Protein AF-A0A4Q8BDR9-F1 (afdb_monomer_lite)

Secondary structure (DSSP, 8-state):
---PPPP--------TT-HHHHHHHHHHHHHHHHHHHHHHHHHHH-TT--HHHHHHHHHHHHHHHIIIIIHHHHT--HHHHHHHHHHHHTTSTT-

Radius of gyration: 20.14 Å; chains: 1; bounding box: 31×46×73 Å

Sequence (95 aa):
MGTDPPCPARHAARCPDDPKSDLVAQVHHHSRTVIDAELRRLARKVPSLRRADLDVIAATLEEIAESLLLARLRNAAGHRTAAVASLFDSQRVDS

Foldseek 3Di:
DDDDDDDPPPPPPPPPPPVLVVLLVLLLVVLLVVLVVVLVVVCVVCVVDDPVNSVVVSVVSSVCSCVVPNVCSVVDDPVVVVVSVVVSVVVVPPD

Structure (mmCIF, N/CA/C/O backbone):
data_AF-A0A4Q8BDR9-F1
#
_entry.id   AF-A0A4Q8BDR9-F1
#
loop_
_atom_site.group_PDB
_atom_site.id
_atom_site.type_symbol
_atom_site.label_atom_id
_atom_site.label_alt_id
_atom_site.label_comp_id
_atom_site.label_asym_id
_atom_site.label_entity_id
_atom_site.label_seq_id
_atom_site.pdbx_PDB_ins_code
_atom_site.Cartn_x
_atom_site.Cartn_y
_atom_site.Cartn_z
_atom_site.occupancy
_atom_site.B_iso_or_equiv
_atom_site.auth_seq_id
_atom_site.auth_comp_id
_atom_site.auth_asym_id
_atom_site.auth_atom_id
_atom_site.pdbx_PDB_model_num
ATOM 1 N N . MET A 1 1 ? -8.491 26.102 -52.017 1.00 48.88 1 MET A N 1
ATOM 2 C CA . MET A 1 1 ? -9.007 24.824 -51.484 1.00 48.88 1 MET A CA 1
ATOM 3 C C . MET A 1 1 ? -7.811 23.987 -51.078 1.00 48.88 1 MET A C 1
ATOM 5 O O . MET A 1 1 ? -7.033 23.624 -51.945 1.00 48.88 1 MET A O 1
ATOM 9 N N . GLY A 1 2 ? -7.629 23.773 -49.781 1.00 49.28 2 GLY A N 1
ATOM 10 C CA . GLY A 1 2 ? -6.516 23.014 -49.215 1.00 49.28 2 GLY A CA 1
ATOM 11 C C . GLY A 1 2 ? -6.767 22.858 -47.724 1.00 49.28 2 GLY A C 1
ATOM 12 O O . GLY A 1 2 ? -6.194 23.573 -46.917 1.00 49.28 2 GLY A O 1
ATOM 13 N N . THR A 1 3 ? -7.754 22.037 -47.381 1.00 59.56 3 THR A N 1
ATOM 14 C CA . THR A 1 3 ? -8.001 21.610 -46.004 1.00 59.56 3 THR A CA 1
ATOM 15 C C . THR A 1 3 ? -6.987 20.528 -45.665 1.00 59.56 3 THR A C 1
ATOM 17 O O . THR A 1 3 ? -7.075 19.426 -46.207 1.00 59.56 3 THR A O 1
ATOM 20 N N . ASP A 1 4 ? -6.038 20.847 -44.788 1.00 60.06 4 ASP A N 1
ATOM 21 C CA . ASP A 1 4 ? -5.209 19.846 -44.121 1.00 60.06 4 ASP A CA 1
ATOM 22 C C . ASP A 1 4 ? -6.106 18.883 -43.321 1.00 60.06 4 ASP A C 1
ATOM 24 O O . ASP A 1 4 ? -7.021 19.335 -42.620 1.00 60.06 4 ASP A O 1
ATOM 28 N N . PRO A 1 5 ? -5.892 17.558 -43.407 1.00 65.00 5 PRO A N 1
ATOM 29 C CA . PRO A 1 5 ? -6.612 16.620 -42.565 1.00 65.00 5 PRO A CA 1
ATOM 30 C C . PRO A 1 5 ? -6.101 16.704 -41.115 1.00 65.00 5 PRO A C 1
ATOM 32 O O . PRO A 1 5 ? -4.898 16.852 -40.885 1.00 65.00 5 PRO A O 1
ATOM 35 N N . PRO A 1 6 ? -6.986 16.573 -40.112 1.00 58.50 6 PRO A N 1
ATOM 36 C CA . PRO A 1 6 ? -6.576 16.563 -38.717 1.00 58.50 6 PRO A CA 1
ATOM 37 C C . PRO A 1 6 ? -5.742 15.312 -38.424 1.00 58.50 6 PRO A C 1
ATOM 39 O O . PRO A 1 6 ? -6.196 14.185 -38.628 1.00 58.50 6 PRO A O 1
ATOM 42 N N . CYS A 1 7 ? -4.525 15.515 -37.912 1.00 53.22 7 CYS A N 1
ATOM 43 C CA . CYS A 1 7 ? -3.708 14.462 -37.317 1.00 53.22 7 CYS A CA 1
ATOM 44 C C . CYS A 1 7 ? -4.528 13.728 -36.244 1.00 53.22 7 CYS A C 1
ATOM 46 O O . CYS A 1 7 ? -4.883 14.352 -35.239 1.00 53.22 7 CYS A O 1
ATOM 48 N N . PRO A 1 8 ? -4.806 12.420 -36.383 1.00 52.69 8 PRO A N 1
ATOM 49 C CA . PRO A 1 8 ? -5.368 11.675 -35.277 1.00 52.69 8 PRO A CA 1
ATOM 50 C C . PRO A 1 8 ? -4.289 11.582 -34.200 1.00 52.69 8 PRO A C 1
ATOM 52 O O . PRO A 1 8 ? -3.241 10.956 -34.391 1.00 52.69 8 PRO A O 1
ATOM 55 N N . ALA A 1 9 ? -4.549 12.242 -33.070 1.00 53.81 9 ALA A N 1
ATOM 56 C CA . ALA A 1 9 ? -3.849 11.997 -31.824 1.00 53.81 9 A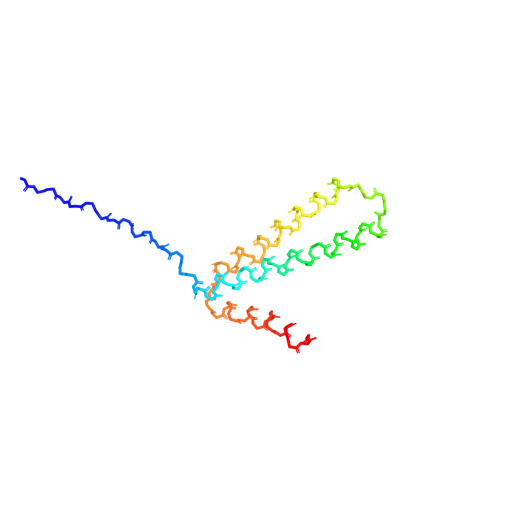LA A CA 1
ATOM 57 C C . ALA A 1 9 ? -3.834 10.483 -31.620 1.00 53.81 9 ALA A C 1
ATOM 59 O O . ALA A 1 9 ? -4.879 9.850 -31.459 1.00 53.81 9 ALA A O 1
ATOM 60 N N . ARG A 1 10 ? -2.643 9.889 -31.717 1.00 53.72 10 ARG A N 1
ATOM 61 C CA . ARG A 1 10 ? -2.448 8.478 -31.427 1.00 53.72 10 ARG A CA 1
ATOM 62 C C . ARG A 1 10 ? -2.844 8.297 -29.972 1.00 53.72 10 ARG A C 1
ATOM 64 O O . ARG A 1 10 ? -2.076 8.630 -29.073 1.00 53.72 10 ARG A O 1
ATOM 71 N N . HIS A 1 11 ? -4.053 7.790 -29.751 1.00 47.62 11 HIS A N 1
ATOM 72 C CA . HIS A 1 11 ? -4.377 7.061 -28.545 1.00 47.62 11 HIS A CA 1
ATOM 73 C C . HIS A 1 11 ? -3.311 5.979 -28.435 1.00 47.62 11 HIS A C 1
ATOM 75 O O . HIS A 1 11 ? -3.358 4.973 -29.141 1.00 47.62 11 HIS A O 1
ATOM 81 N N . ALA A 1 12 ? -2.292 6.249 -27.621 1.00 50.78 12 ALA A N 1
ATOM 82 C CA . ALA A 1 12 ? -1.360 5.247 -27.160 1.00 50.78 12 ALA A CA 1
ATOM 83 C C . ALA A 1 12 ? -2.206 4.259 -26.362 1.00 50.78 12 ALA A C 1
ATOM 85 O O . ALA A 1 12 ? -2.453 4.438 -25.169 1.00 50.78 12 ALA A O 1
ATOM 86 N N . ALA A 1 13 ? -2.755 3.276 -27.074 1.00 48.66 13 ALA A N 1
ATOM 87 C CA . ALA A 1 13 ? -3.313 2.088 -26.481 1.00 48.66 13 ALA A CA 1
ATOM 88 C C . ALA A 1 13 ? -2.236 1.578 -25.526 1.00 48.66 13 ALA A C 1
ATOM 90 O O . ALA A 1 13 ? -1.112 1.304 -25.948 1.00 48.66 13 ALA A O 1
ATOM 91 N N . ARG A 1 14 ? -2.550 1.567 -24.226 1.00 49.94 14 ARG A N 1
ATOM 92 C CA . ARG A 1 14 ? -1.742 0.873 -23.225 1.00 49.94 14 ARG A CA 1
ATOM 93 C C . ARG A 1 14 ? -1.473 -0.516 -23.790 1.00 49.94 14 ARG A C 1
ATOM 95 O O . ARG A 1 14 ? -2.425 -1.275 -23.951 1.00 49.94 14 ARG A O 1
ATOM 102 N N . CYS A 1 15 ? -0.221 -0.810 -24.139 1.00 48.56 15 CYS A N 1
ATOM 103 C CA . CYS A 1 15 ? 0.157 -2.171 -24.481 1.00 48.56 15 CYS A CA 1
ATOM 104 C C . CYS A 1 15 ? -0.141 -3.029 -23.246 1.00 48.56 15 CYS A C 1
ATOM 106 O O . CYS A 1 15 ? 0.411 -2.732 -22.185 1.00 48.56 15 CYS A O 1
ATOM 108 N N . PRO A 1 16 ? -1.018 -4.040 -23.354 1.00 55.78 16 PRO A N 1
ATOM 109 C CA . PRO A 1 16 ? -1.311 -4.941 -22.245 1.00 55.78 16 PRO A CA 1
ATOM 110 C C . PRO A 1 16 ? -0.093 -5.779 -21.824 1.00 55.78 16 PRO A C 1
ATOM 112 O O . PRO A 1 16 ? -0.130 -6.349 -20.747 1.00 55.78 16 PRO A O 1
ATOM 115 N N . ASP A 1 17 ? 0.988 -5.775 -22.615 1.00 62.16 17 ASP A N 1
ATOM 116 C CA . ASP A 1 17 ? 2.244 -6.491 -22.351 1.00 62.16 17 ASP A CA 1
ATOM 117 C C . ASP A 1 17 ? 3.398 -5.560 -21.920 1.00 62.16 17 ASP A C 1
ATOM 119 O O . ASP A 1 17 ? 4.567 -5.844 -22.187 1.00 62.16 17 ASP A O 1
ATOM 123 N N . ASP A 1 18 ? 3.111 -4.393 -21.327 1.00 76.38 18 ASP A N 1
ATOM 124 C CA . ASP A 1 18 ? 4.170 -3.556 -20.752 1.00 76.38 18 ASP A CA 1
ATOM 125 C C . ASP A 1 18 ? 4.634 -4.150 -19.406 1.00 76.38 18 ASP A C 1
ATOM 127 O O . ASP A 1 18 ? 3.927 -4.003 -18.404 1.00 76.38 18 ASP A O 1
ATOM 131 N N . PRO A 1 19 ? 5.842 -4.744 -19.321 1.00 77.75 19 PRO A N 1
ATOM 132 C CA . PRO A 1 19 ? 6.318 -5.406 -18.104 1.00 77.75 19 PRO A CA 1
ATOM 133 C C . PRO A 1 19 ? 6.414 -4.444 -16.915 1.00 77.75 19 PRO A C 1
ATOM 135 O O . PRO A 1 19 ? 6.365 -4.850 -15.753 1.00 77.75 19 PRO A O 1
ATOM 138 N N . LYS A 1 20 ? 6.538 -3.140 -17.182 1.00 83.38 20 LYS A N 1
ATOM 139 C CA . LYS A 1 20 ? 6.509 -2.114 -16.144 1.00 83.38 20 LYS A CA 1
ATOM 140 C C . LYS A 1 20 ? 5.102 -1.920 -15.582 1.00 83.38 20 LYS A C 1
ATOM 142 O O . LYS A 1 20 ? 4.962 -1.724 -14.377 1.00 83.38 20 LYS A O 1
ATOM 147 N N . SER A 1 21 ? 4.078 -1.975 -16.427 1.00 84.12 21 SER A N 1
ATOM 148 C CA . SER A 1 21 ? 2.677 -1.910 -16.009 1.00 84.12 21 SER A CA 1
ATOM 149 C C . SER A 1 21 ? 2.285 -3.145 -15.191 1.00 84.12 21 SER A C 1
ATOM 151 O O . SER A 1 21 ? 1.655 -2.989 -14.142 1.00 84.12 21 SER A O 1
ATOM 153 N N . ASP A 1 22 ? 2.753 -4.331 -15.584 1.00 87.31 22 ASP A N 1
ATOM 154 C CA . ASP A 1 22 ? 2.549 -5.573 -14.826 1.00 87.31 22 ASP A CA 1
ATOM 155 C C . ASP A 1 22 ? 3.232 -5.533 -13.459 1.00 87.31 22 ASP A C 1
ATOM 157 O O . ASP A 1 22 ? 2.613 -5.839 -12.438 1.00 87.31 22 ASP A O 1
ATOM 161 N N . LEU A 1 23 ? 4.483 -5.068 -13.405 1.00 89.19 23 LEU A N 1
ATOM 162 C CA . LEU A 1 23 ? 5.201 -4.910 -12.143 1.00 89.19 23 LEU A CA 1
ATOM 163 C C . LEU A 1 23 ? 4.520 -3.888 -11.222 1.00 89.19 23 LEU A C 1
ATOM 165 O O . LEU A 1 23 ? 4.415 -4.111 -10.018 1.00 89.19 23 LEU A O 1
ATOM 169 N N . VAL A 1 24 ? 4.018 -2.773 -11.764 1.00 91.31 24 VAL A N 1
ATOM 170 C CA . VAL A 1 24 ? 3.237 -1.794 -10.988 1.00 91.31 24 VAL A CA 1
ATOM 171 C C . VAL A 1 24 ? 1.980 -2.442 -10.410 1.00 91.31 24 VAL A C 1
ATOM 173 O O . VAL A 1 24 ? 1.671 -2.220 -9.239 1.00 91.31 24 VAL A O 1
ATOM 176 N N . ALA A 1 25 ? 1.271 -3.260 -11.191 1.00 90.81 25 ALA A N 1
ATOM 177 C CA . ALA A 1 25 ? 0.097 -3.984 -10.716 1.00 90.81 25 ALA A CA 1
ATOM 178 C C . ALA A 1 25 ? 0.456 -5.007 -9.623 1.00 90.81 25 ALA A C 1
ATOM 180 O O . ALA A 1 25 ? -0.233 -5.077 -8.603 1.00 90.81 25 ALA A O 1
ATOM 181 N N . GLN A 1 26 ? 1.558 -5.744 -9.791 1.00 91.75 26 GLN A N 1
ATOM 182 C CA . GLN A 1 26 ? 2.060 -6.710 -8.812 1.00 91.75 26 GLN A CA 1
ATOM 183 C C . GLN A 1 26 ? 2.433 -6.034 -7.489 1.00 91.75 26 GLN A C 1
ATOM 185 O O . GLN A 1 26 ? 1.992 -6.475 -6.429 1.00 91.75 26 GLN A O 1
ATOM 190 N N . VAL A 1 27 ? 3.197 -4.939 -7.543 1.00 91.62 27 VAL A N 1
ATOM 191 C CA . VAL A 1 27 ? 3.607 -4.174 -6.356 1.00 91.62 27 VAL A CA 1
ATOM 192 C C . VAL A 1 27 ? 2.380 -3.608 -5.650 1.00 91.62 27 VAL A C 1
ATOM 194 O O . VAL A 1 27 ? 2.259 -3.746 -4.438 1.00 91.62 27 VAL A O 1
ATOM 197 N N . HIS A 1 28 ? 1.428 -3.044 -6.396 1.00 93.62 28 HIS A N 1
ATOM 198 C CA . HIS A 1 28 ? 0.185 -2.523 -5.830 1.00 93.62 28 HIS A CA 1
ATOM 199 C C . HIS A 1 28 ? -0.632 -3.622 -5.129 1.00 93.62 28 HIS A C 1
ATOM 201 O O . HIS A 1 28 ? -1.099 -3.431 -4.005 1.00 93.62 28 HIS A O 1
ATOM 207 N N . HIS A 1 29 ? -0.765 -4.795 -5.753 1.00 93.31 29 HIS A N 1
ATOM 208 C CA . HIS A 1 29 ? -1.459 -5.935 -5.155 1.00 93.31 29 HIS A CA 1
ATOM 209 C C . HIS A 1 29 ? -0.760 -6.450 -3.887 1.00 93.31 29 HIS A C 1
ATOM 211 O O . HIS A 1 29 ? -1.417 -6.709 -2.873 1.00 93.31 29 HIS A O 1
ATOM 217 N N . HIS A 1 30 ? 0.571 -6.554 -3.918 1.00 92.81 30 HIS A N 1
ATOM 218 C CA . HIS A 1 30 ? 1.358 -6.952 -2.756 1.00 92.81 30 HIS A CA 1
ATOM 219 C C . HIS A 1 30 ? 1.203 -5.945 -1.609 1.00 92.81 30 HIS A C 1
ATOM 221 O O . HIS A 1 30 ? 0.906 -6.342 -0.483 1.00 92.81 30 HIS A O 1
ATOM 227 N N . SER A 1 31 ? 1.318 -4.642 -1.892 1.00 93.56 31 SER A N 1
ATOM 228 C CA . SER A 1 31 ? 1.119 -3.586 -0.896 1.00 93.56 31 SER A CA 1
ATOM 229 C C . SER A 1 31 ? -0.256 -3.674 -0.236 1.00 93.56 31 SER A C 1
ATOM 231 O O . SER A 1 31 ? -0.330 -3.635 0.989 1.00 93.56 31 SER A O 1
ATOM 233 N N . ARG A 1 32 ? -1.332 -3.877 -1.009 1.00 95.56 32 ARG A N 1
ATOM 234 C CA . ARG A 1 32 ? -2.680 -4.070 -0.446 1.00 95.56 32 ARG A CA 1
ATOM 235 C C . ARG A 1 32 ? -2.774 -5.288 0.462 1.00 95.56 32 ARG A C 1
ATOM 237 O O . ARG A 1 32 ? -3.269 -5.181 1.578 1.00 95.56 32 ARG A O 1
ATOM 244 N N . THR A 1 33 ? -2.232 -6.420 0.023 1.00 96.00 33 THR A N 1
ATOM 245 C CA . THR A 1 33 ? -2.225 -7.656 0.819 1.00 96.00 33 THR A CA 1
ATOM 246 C C . THR A 1 33 ? -1.524 -7.463 2.165 1.00 96.00 33 THR A C 1
ATOM 248 O O . THR A 1 33 ? -2.026 -7.910 3.201 1.00 96.00 33 THR A O 1
ATOM 251 N N . VAL A 1 34 ? -0.381 -6.769 2.167 1.00 95.94 34 VAL A N 1
ATOM 252 C CA . VAL A 1 34 ? 0.359 -6.440 3.391 1.00 95.94 34 VAL A CA 1
ATOM 253 C C . VAL A 1 34 ? -0.452 -5.499 4.280 1.00 95.94 34 VAL A C 1
ATOM 255 O O . VAL A 1 34 ? -0.619 -5.793 5.462 1.00 95.94 34 VAL A O 1
ATOM 258 N N . ILE A 1 35 ? -1.008 -4.414 3.730 1.00 96.44 35 ILE A N 1
ATOM 259 C CA . ILE A 1 35 ? -1.838 -3.461 4.484 1.00 96.44 35 ILE A CA 1
ATOM 260 C C . ILE A 1 35 ? -3.014 -4.186 5.154 1.00 96.44 35 ILE A C 1
ATOM 262 O O . ILE A 1 35 ? -3.212 -4.047 6.359 1.00 96.44 35 ILE A O 1
ATOM 266 N N . ASP A 1 36 ? -3.731 -5.045 4.432 1.00 97.12 36 ASP A N 1
ATOM 267 C CA . ASP A 1 36 ? -4.864 -5.802 4.975 1.00 97.12 36 ASP A CA 1
ATOM 268 C C . ASP A 1 36 ? -4.456 -6.789 6.078 1.00 97.12 36 ASP A C 1
ATOM 270 O O . ASP A 1 36 ? -5.178 -6.993 7.063 1.00 97.12 36 ASP A O 1
ATOM 274 N N . ALA A 1 37 ? -3.310 -7.456 5.930 1.00 97.69 37 ALA A N 1
ATOM 275 C CA . ALA A 1 37 ? -2.774 -8.334 6.967 1.00 97.69 37 ALA A CA 1
ATOM 276 C C . ALA A 1 37 ? -2.404 -7.543 8.232 1.00 97.69 37 ALA A C 1
ATOM 278 O O . ALA A 1 37 ? -2.721 -7.964 9.350 1.00 97.69 37 ALA A O 1
ATOM 279 N N . GLU A 1 38 ? -1.793 -6.375 8.055 1.00 97.06 38 GLU A N 1
ATOM 280 C CA . GLU A 1 38 ? -1.360 -5.500 9.137 1.00 97.06 38 GLU A CA 1
ATOM 281 C C . GLU A 1 38 ? -2.533 -4.844 9.865 1.00 97.06 38 GLU A C 1
ATOM 283 O O . GLU A 1 38 ? -2.554 -4.850 11.096 1.00 97.06 38 GLU A O 1
ATOM 288 N N . LEU A 1 39 ? -3.563 -4.388 9.151 1.00 97.25 39 LEU A N 1
ATOM 289 C CA . LEU A 1 39 ? -4.790 -3.861 9.753 1.00 97.25 39 LEU A CA 1
ATOM 290 C C . LEU A 1 39 ? -5.518 -4.931 10.568 1.00 97.25 39 LEU A C 1
ATOM 292 O O . LEU A 1 39 ? -5.940 -4.670 11.695 1.00 97.25 39 LEU A O 1
ATOM 296 N N . ARG A 1 40 ? -5.599 -6.169 10.059 1.00 96.31 40 ARG A N 1
ATOM 297 C CA . ARG A 1 40 ? -6.141 -7.301 10.830 1.00 96.31 40 ARG A CA 1
ATOM 298 C C . ARG A 1 40 ? -5.307 -7.587 12.074 1.00 96.31 40 ARG A C 1
ATOM 300 O O . ARG A 1 40 ? -5.860 -7.855 13.141 1.00 96.31 40 ARG A O 1
ATOM 307 N N . ARG A 1 41 ? -3.975 -7.530 11.972 1.00 96.88 41 ARG A N 1
ATOM 308 C CA . ARG A 1 41 ? -3.089 -7.709 13.130 1.00 96.88 41 ARG A CA 1
ATOM 309 C C . ARG A 1 41 ? -3.276 -6.591 14.153 1.00 96.88 41 ARG A C 1
ATOM 311 O O . ARG A 1 41 ? -3.319 -6.883 15.346 1.00 96.88 41 ARG A O 1
ATOM 318 N N . LEU A 1 42 ? -3.396 -5.349 13.696 1.00 96.56 42 LEU A N 1
ATOM 319 C CA . LEU A 1 42 ? -3.587 -4.171 14.530 1.00 96.56 42 LEU A CA 1
ATOM 320 C C . LEU A 1 42 ? -4.925 -4.231 15.272 1.00 96.56 42 LEU A C 1
ATOM 322 O O . LEU A 1 42 ? -4.935 -4.095 16.491 1.00 96.56 42 LEU A O 1
ATOM 326 N N . ALA A 1 43 ? -6.016 -4.551 14.572 1.00 95.81 43 ALA A N 1
ATOM 327 C CA . ALA A 1 43 ? -7.343 -4.715 15.164 1.00 95.81 43 ALA A CA 1
ATOM 328 C C . ALA A 1 43 ? -7.365 -5.775 16.280 1.00 95.81 43 ALA A C 1
ATOM 330 O O . ALA A 1 43 ? -8.016 -5.592 17.304 1.00 95.81 43 ALA A O 1
ATOM 331 N N . ARG A 1 44 ? -6.605 -6.872 16.123 1.00 96.19 44 ARG A N 1
ATOM 332 C CA . ARG A 1 44 ? -6.461 -7.891 17.178 1.00 96.19 44 ARG A CA 1
ATOM 333 C C . ARG A 1 44 ? -5.655 -7.403 18.382 1.00 96.19 44 ARG A C 1
ATOM 335 O O . ARG A 1 44 ? -5.947 -7.807 19.501 1.00 96.19 44 ARG A O 1
ATOM 342 N N . LYS A 1 45 ? -4.615 -6.593 18.159 1.00 97.12 45 LYS A N 1
ATOM 343 C CA . LYS A 1 45 ? -3.731 -6.095 19.228 1.00 97.12 45 LYS A CA 1
ATOM 344 C C . LYS A 1 45 ? -4.326 -4.914 19.990 1.00 97.12 45 LYS A C 1
ATOM 346 O O . LYS A 1 45 ? -3.982 -4.724 21.152 1.00 97.12 45 LYS A O 1
ATOM 351 N N . VAL A 1 46 ? -5.184 -4.129 19.346 1.00 96.44 46 VAL A N 1
ATOM 352 C CA . VAL A 1 46 ? -5.769 -2.911 19.913 1.00 96.44 46 VAL A CA 1
ATOM 353 C C . VAL A 1 46 ? -7.287 -2.937 19.697 1.00 96.44 46 VAL A C 1
ATOM 355 O O . VAL A 1 46 ? -7.790 -2.296 18.775 1.00 96.44 46 VAL A O 1
ATOM 358 N N . PRO A 1 47 ? -8.041 -3.668 20.542 1.00 90.88 47 PRO A N 1
ATOM 359 C CA . PRO A 1 47 ? -9.487 -3.848 20.371 1.00 90.88 47 PRO A CA 1
ATOM 360 C C . PRO A 1 47 ? -10.305 -2.557 20.521 1.00 90.88 47 PRO A C 1
ATOM 362 O O . PRO A 1 47 ? -11.477 -2.527 20.163 1.00 90.88 47 PRO A O 1
ATOM 365 N N . SER A 1 48 ? -9.706 -1.497 21.073 1.00 96.00 48 SER A N 1
ATOM 366 C CA . SER A 1 48 ? -10.325 -0.176 21.205 1.00 96.00 48 SER A CA 1
ATOM 367 C C . SER A 1 48 ? -10.341 0.627 19.902 1.00 96.00 48 SER A C 1
ATOM 369 O O . SER A 1 48 ? -11.055 1.627 19.833 1.00 96.00 48 SER A O 1
ATOM 371 N N . LEU A 1 49 ? -9.582 0.219 18.876 1.00 94.50 49 LEU A N 1
ATOM 372 C CA . LEU A 1 49 ? -9.640 0.859 17.563 1.00 94.50 49 LEU A CA 1
ATOM 373 C C . LEU A 1 49 ? -10.982 0.568 16.905 1.00 94.50 49 LEU A C 1
ATOM 375 O O . LEU A 1 49 ? -11.368 -0.586 16.704 1.00 94.50 49 LEU A O 1
ATOM 379 N N . ARG A 1 50 ? -11.687 1.631 16.528 1.00 95.00 50 ARG A N 1
ATOM 380 C CA . ARG A 1 50 ? -12.946 1.506 15.802 1.00 95.00 50 ARG A CA 1
ATOM 381 C C . ARG A 1 50 ? -12.659 1.273 14.330 1.00 95.00 50 ARG A C 1
ATOM 383 O O . ARG A 1 50 ? -11.579 1.566 13.818 1.00 95.00 50 ARG A O 1
ATOM 390 N N . ARG A 1 51 ? -13.686 0.816 13.616 1.00 93.62 51 ARG A N 1
ATOM 391 C CA . ARG A 1 51 ? -13.604 0.608 12.169 1.00 93.62 51 ARG A CA 1
ATOM 392 C C . ARG A 1 51 ? -13.159 1.871 11.420 1.00 93.62 51 ARG A C 1
ATOM 394 O O . ARG A 1 51 ? -12.262 1.778 10.595 1.00 93.62 51 ARG A O 1
ATOM 401 N N . ALA A 1 52 ? -13.706 3.031 11.785 1.00 96.50 52 ALA A N 1
ATOM 402 C CA . ALA A 1 52 ? -13.334 4.312 11.186 1.00 96.50 52 ALA A CA 1
ATOM 403 C C . ALA A 1 52 ? -11.844 4.650 11.373 1.00 96.50 52 ALA A C 1
ATOM 405 O O . ALA A 1 52 ? -11.214 5.169 10.459 1.00 96.50 52 ALA A O 1
ATOM 406 N N . ASP A 1 53 ? -11.267 4.315 12.532 1.00 96.38 53 ASP A N 1
ATOM 407 C CA . ASP A 1 53 ? -9.851 4.568 12.804 1.00 96.38 53 ASP A CA 1
ATOM 408 C C . ASP A 1 53 ? -8.971 3.667 11.909 1.00 96.38 53 ASP A C 1
ATOM 410 O O . ASP A 1 53 ? -7.977 4.121 11.345 1.00 96.38 53 ASP A O 1
ATOM 414 N N . LEU A 1 54 ? -9.375 2.404 11.703 1.00 95.94 54 LEU A N 1
ATOM 415 C CA . LEU A 1 54 ? -8.702 1.480 10.781 1.00 95.94 54 LEU A CA 1
ATOM 416 C C . LEU A 1 54 ? -8.829 1.908 9.313 1.00 95.94 54 LEU A C 1
ATOM 418 O O . LEU A 1 54 ? -7.868 1.748 8.567 1.00 95.94 54 LEU A O 1
ATOM 422 N N . ASP A 1 55 ? -9.974 2.456 8.902 1.00 96.44 55 ASP A N 1
ATOM 423 C CA . ASP A 1 55 ? -10.183 2.940 7.532 1.00 96.44 55 ASP A CA 1
ATOM 424 C C . ASP A 1 55 ? -9.299 4.165 7.228 1.00 96.44 55 ASP A C 1
ATOM 426 O O . ASP A 1 55 ? -8.712 4.247 6.150 1.00 96.44 55 ASP A O 1
ATOM 430 N N . VAL A 1 56 ? -9.125 5.079 8.193 1.00 97.75 56 VAL A N 1
ATOM 431 C CA . VAL A 1 56 ? -8.178 6.204 8.067 1.00 97.75 56 VAL A CA 1
ATOM 432 C C . VAL A 1 56 ? -6.746 5.691 7.916 1.00 97.75 56 VAL A C 1
ATOM 434 O O . VAL A 1 56 ? -6.034 6.121 7.012 1.00 97.75 56 VAL A O 1
ATOM 437 N N . ILE A 1 57 ? -6.331 4.737 8.757 1.00 96.75 57 ILE A N 1
ATOM 438 C CA . ILE A 1 57 ? -4.993 4.135 8.667 1.00 96.75 57 ILE A CA 1
ATOM 439 C C . ILE A 1 57 ? -4.803 3.447 7.310 1.00 96.75 57 ILE A C 1
ATOM 441 O O . ILE A 1 57 ? -3.755 3.617 6.690 1.00 96.75 57 ILE A O 1
ATOM 445 N N . ALA A 1 58 ? -5.805 2.706 6.830 1.00 96.81 58 ALA A N 1
ATOM 446 C CA . ALA A 1 58 ? -5.772 2.062 5.521 1.00 96.81 58 ALA A CA 1
ATOM 447 C C . ALA A 1 58 ? -5.530 3.085 4.405 1.00 96.81 58 ALA A C 1
ATOM 449 O O . ALA A 1 58 ? -4.583 2.932 3.637 1.00 96.81 58 ALA A O 1
ATOM 450 N N . ALA A 1 59 ? -6.326 4.157 4.369 1.00 97.25 59 ALA A N 1
ATOM 451 C CA . ALA A 1 59 ? -6.210 5.206 3.363 1.00 97.25 59 ALA A CA 1
ATOM 452 C C . ALA A 1 59 ? -4.828 5.881 3.386 1.00 97.25 59 ALA A C 1
ATOM 454 O O . ALA A 1 59 ? -4.206 6.049 2.339 1.00 97.25 59 ALA A O 1
ATOM 455 N N . THR A 1 60 ? -4.303 6.205 4.573 1.00 97.69 60 THR A N 1
ATOM 456 C CA . THR A 1 60 ? -2.961 6.792 4.705 1.00 97.69 60 THR A CA 1
ATOM 457 C C . THR A 1 60 ? -1.867 5.832 4.231 1.00 97.69 60 THR A C 1
ATOM 459 O O . THR A 1 60 ? -0.929 6.250 3.554 1.00 97.69 60 THR A O 1
ATOM 462 N N . LEU A 1 61 ? -1.966 4.539 4.552 1.00 97.12 61 LEU A N 1
ATOM 463 C CA . LEU A 1 61 ? -0.990 3.547 4.096 1.00 97.12 61 LEU A CA 1
ATOM 464 C C . LEU A 1 61 ? -1.050 3.338 2.577 1.00 97.12 61 LEU A C 1
ATOM 466 O O . LEU A 1 61 ? 0.001 3.212 1.946 1.00 97.12 61 LEU A O 1
ATOM 470 N N . GLU A 1 62 ? -2.247 3.337 1.986 1.00 95.88 62 GLU A N 1
ATOM 471 C CA . GLU A 1 62 ? -2.421 3.278 0.532 1.00 95.88 62 GLU A CA 1
ATOM 472 C C . GLU A 1 62 ? -1.808 4.508 -0.155 1.00 95.88 62 GLU A C 1
ATOM 474 O O . GLU A 1 62 ? -1.071 4.356 -1.129 1.00 95.88 62 GLU A O 1
ATOM 479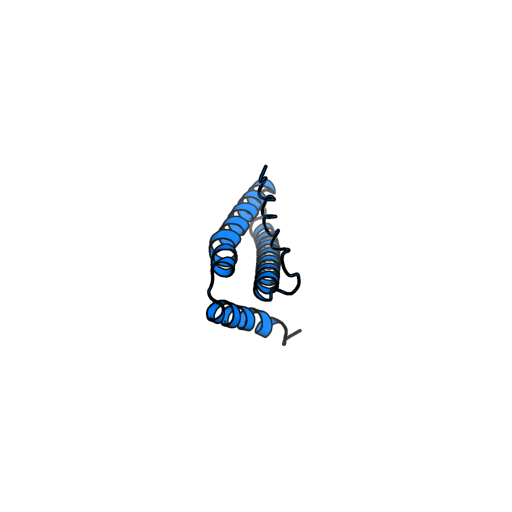 N N . GLU A 1 63 ? -2.021 5.714 0.378 1.00 96.50 63 GLU A N 1
ATOM 480 C CA . GLU A 1 63 ? -1.439 6.954 -0.156 1.00 96.50 63 GLU A CA 1
ATOM 481 C C . GLU A 1 63 ? 0.097 6.960 -0.085 1.00 96.50 63 GLU A C 1
ATOM 483 O O . GLU A 1 63 ? 0.778 7.361 -1.037 1.00 96.50 63 GLU A O 1
ATOM 488 N N . ILE A 1 64 ? 0.663 6.468 1.022 1.00 95.44 64 ILE A N 1
ATOM 489 C CA . ILE A 1 64 ? 2.113 6.320 1.186 1.00 95.44 64 ILE A CA 1
ATOM 490 C C . ILE A 1 64 ? 2.664 5.307 0.178 1.00 95.44 64 ILE A C 1
ATOM 492 O O . ILE A 1 64 ? 3.676 5.585 -0.4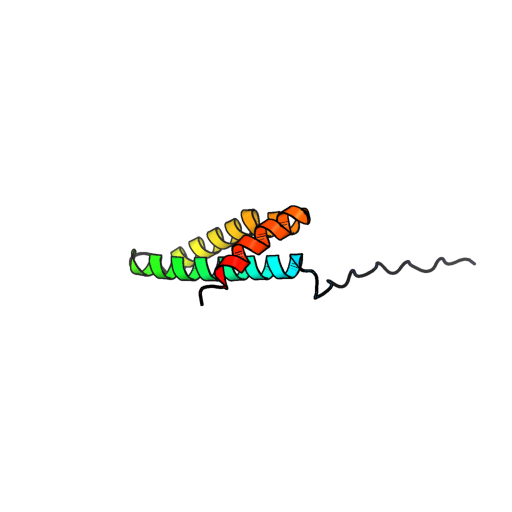71 1.00 95.44 64 ILE A O 1
ATOM 496 N N . ALA A 1 65 ? 2.019 4.148 0.019 1.00 94.25 65 ALA A N 1
ATOM 497 C CA . ALA A 1 65 ? 2.439 3.133 -0.945 1.00 94.25 65 ALA A CA 1
ATOM 498 C C . ALA A 1 65 ? 2.370 3.666 -2.385 1.00 94.25 65 ALA A C 1
ATOM 500 O O . ALA A 1 65 ? 3.309 3.490 -3.167 1.00 94.25 65 ALA A O 1
ATOM 501 N N . GLU A 1 66 ? 1.301 4.383 -2.723 1.00 93.19 66 GLU A N 1
ATOM 502 C CA . GLU A 1 66 ? 1.139 5.023 -4.024 1.00 93.19 66 GLU A CA 1
ATOM 503 C C . GLU A 1 66 ? 2.253 6.049 -4.278 1.00 93.19 66 GLU A C 1
ATOM 505 O O . GLU A 1 66 ? 2.928 5.989 -5.306 1.00 93.19 66 GLU A O 1
ATOM 510 N N . SER A 1 67 ? 2.525 6.936 -3.320 1.00 92.06 67 SER A N 1
ATOM 511 C CA . SER A 1 67 ? 3.508 8.016 -3.473 1.00 92.06 67 SER A CA 1
ATOM 512 C C . SER A 1 67 ? 4.954 7.515 -3.490 1.00 92.06 67 SER A C 1
ATOM 514 O O . SER A 1 67 ? 5.767 7.939 -4.318 1.00 92.06 67 SER A O 1
ATOM 516 N N . LEU A 1 68 ? 5.302 6.611 -2.573 1.00 90.19 68 LEU A N 1
ATOM 517 C CA . LEU A 1 68 ? 6.683 6.172 -2.375 1.00 90.19 68 LEU A CA 1
ATOM 518 C C . LEU A 1 68 ? 7.075 4.997 -3.266 1.00 90.19 68 LEU A C 1
ATOM 520 O O . LEU A 1 68 ? 8.255 4.874 -3.588 1.00 90.19 68 LEU A O 1
ATOM 524 N N . LEU A 1 69 ? 6.131 4.148 -3.671 1.00 89.25 69 LEU A N 1
ATOM 525 C CA . LEU A 1 69 ? 6.433 2.957 -4.465 1.00 89.25 69 LEU A CA 1
ATOM 526 C C . LEU A 1 69 ? 5.907 3.112 -5.886 1.00 89.25 69 LEU A C 1
ATOM 528 O O . LEU A 1 69 ? 6.693 3.120 -6.832 1.00 89.25 69 LEU A O 1
ATOM 532 N N . LEU A 1 70 ? 4.596 3.281 -6.052 1.00 90.81 70 LEU A N 1
ATOM 533 C CA . LEU A 1 70 ? 3.951 3.142 -7.360 1.00 90.81 70 LEU A CA 1
ATOM 534 C C . LEU A 1 70 ? 4.244 4.326 -8.281 1.00 90.81 70 LEU A C 1
ATOM 536 O O . LEU A 1 70 ? 4.664 4.129 -9.421 1.00 90.81 70 LEU A O 1
ATOM 540 N N . ALA A 1 71 ? 4.128 5.557 -7.787 1.00 91.00 71 ALA A N 1
ATOM 541 C CA . ALA A 1 71 ? 4.470 6.758 -8.540 1.00 91.00 71 ALA A CA 1
ATOM 542 C C . ALA A 1 71 ? 5.955 6.770 -8.932 1.00 91.00 71 ALA A C 1
ATOM 544 O O . ALA A 1 71 ? 6.303 7.091 -10.071 1.00 91.00 71 ALA A O 1
ATOM 545 N N . ARG A 1 72 ? 6.849 6.360 -8.024 1.00 88.44 72 ARG A N 1
ATOM 546 C CA . ARG A 1 72 ? 8.287 6.266 -8.323 1.00 88.44 72 ARG A CA 1
ATOM 547 C C . ARG A 1 72 ? 8.581 5.172 -9.339 1.00 88.44 72 ARG A C 1
ATOM 549 O O . ARG A 1 72 ? 9.373 5.405 -10.248 1.00 88.44 72 ARG A O 1
ATOM 556 N N . LEU A 1 73 ? 7.926 4.019 -9.231 1.00 89.06 73 LEU A N 1
ATOM 557 C CA . LEU A 1 73 ? 8.092 2.907 -10.159 1.00 89.06 73 LEU A CA 1
ATOM 558 C C . LEU A 1 73 ? 7.590 3.264 -11.561 1.00 89.06 73 LEU A C 1
ATOM 560 O O . LEU A 1 73 ? 8.310 3.047 -12.534 1.00 89.06 73 LEU A O 1
ATOM 564 N N . ARG A 1 74 ? 6.421 3.910 -11.677 1.00 89.62 74 ARG A N 1
ATOM 565 C CA . ARG A 1 74 ? 5.896 4.419 -12.958 1.00 89.62 74 ARG A CA 1
ATOM 566 C C . ARG A 1 74 ? 6.850 5.411 -13.629 1.00 89.62 74 ARG A C 1
ATOM 568 O O . ARG A 1 74 ? 6.922 5.439 -14.853 1.00 89.62 74 ARG A O 1
ATOM 575 N N . ASN A 1 75 ? 7.654 6.141 -12.859 1.00 88.50 75 ASN A N 1
ATOM 576 C CA . ASN A 1 75 ? 8.651 7.086 -13.373 1.00 88.50 75 ASN A CA 1
ATOM 577 C C . ASN A 1 75 ? 10.085 6.521 -13.438 1.00 88.50 75 ASN A C 1
ATOM 579 O 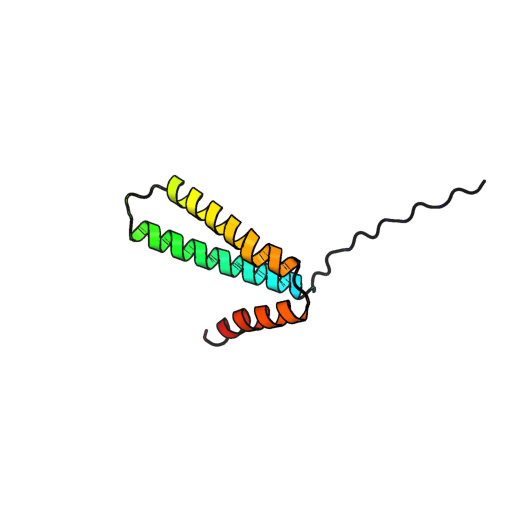O . ASN A 1 75 ? 11.005 7.211 -13.874 1.00 88.50 75 ASN A O 1
ATOM 583 N N . ALA A 1 76 ? 10.307 5.271 -13.023 1.00 85.69 76 ALA A N 1
ATOM 584 C CA . ALA A 1 76 ? 11.637 4.676 -12.988 1.00 85.69 76 ALA A CA 1
ATOM 585 C C . ALA A 1 76 ? 12.151 4.311 -14.392 1.00 85.69 76 ALA A C 1
ATOM 587 O O . ALA A 1 76 ? 11.385 3.911 -15.274 1.00 85.69 76 ALA A O 1
ATOM 588 N N . ALA A 1 77 ? 13.471 4.414 -14.572 1.00 81.88 77 ALA A N 1
ATOM 589 C CA . ALA A 1 77 ? 14.176 3.909 -15.751 1.00 81.88 77 ALA A CA 1
ATOM 590 C C . ALA A 1 77 ? 14.185 2.367 -15.778 1.00 81.88 77 ALA A C 1
ATOM 592 O O . ALA A 1 77 ? 14.172 1.736 -14.720 1.00 81.88 77 ALA A O 1
ATOM 593 N N . GLY A 1 78 ? 14.279 1.764 -16.968 1.00 77.94 78 GLY A N 1
ATOM 594 C CA . GLY A 1 78 ? 14.138 0.310 -17.167 1.00 77.94 78 GLY A CA 1
ATOM 595 C C . GLY A 1 78 ? 15.092 -0.572 -16.341 1.00 77.94 78 GLY A C 1
ATOM 596 O O . GLY A 1 78 ? 14.710 -1.628 -15.848 1.00 77.94 78 GLY A O 1
ATOM 597 N N . HIS A 1 79 ? 16.325 -0.124 -16.090 1.00 75.69 79 HIS A N 1
ATOM 598 C CA . HIS A 1 79 ? 17.256 -0.882 -15.242 1.00 75.69 79 HIS A CA 1
ATOM 599 C C . HIS A 1 79 ? 16.814 -0.921 -13.763 1.00 75.69 79 HIS A C 1
ATOM 601 O O . HIS A 1 79 ? 17.109 -1.871 -13.044 1.00 75.69 79 HIS A O 1
ATOM 607 N N . ARG A 1 80 ? 16.094 0.109 -13.290 1.00 78.56 80 ARG A N 1
ATOM 608 C CA . ARG A 1 80 ? 15.542 0.170 -11.927 1.00 78.56 80 ARG A CA 1
ATOM 609 C C . ARG A 1 80 ? 14.282 -0.680 -11.802 1.00 78.56 80 ARG A C 1
ATOM 611 O O . ARG A 1 80 ? 14.083 -1.280 -10.756 1.00 78.56 80 ARG A O 1
ATOM 618 N N . THR A 1 81 ? 13.464 -0.768 -12.851 1.00 81.88 81 THR A N 1
ATOM 619 C CA . THR A 1 81 ? 12.280 -1.641 -12.846 1.00 81.88 81 THR A CA 1
ATOM 620 C C . THR A 1 81 ? 12.680 -3.115 -12.789 1.00 81.88 81 THR A C 1
ATOM 622 O O . THR A 1 81 ? 12.083 -3.857 -12.021 1.00 81.88 81 THR A O 1
ATOM 625 N N . ALA A 1 82 ? 13.739 -3.527 -13.497 1.00 82.00 82 ALA A N 1
ATOM 626 C CA . ALA A 1 82 ? 14.250 -4.902 -13.437 1.00 82.00 82 ALA A CA 1
ATOM 627 C C . ALA A 1 82 ? 14.766 -5.293 -12.038 1.00 82.00 82 ALA A C 1
ATOM 629 O O . ALA A 1 82 ? 14.462 -6.375 -11.546 1.00 82.00 82 ALA A O 1
ATOM 630 N N . ALA A 1 83 ? 15.496 -4.395 -11.367 1.00 83.56 83 ALA A N 1
ATOM 631 C CA . ALA A 1 83 ? 15.963 -4.625 -9.997 1.00 83.56 83 ALA A CA 1
ATOM 632 C C . ALA A 1 83 ? 14.814 -4.694 -8.978 1.00 83.56 83 ALA A C 1
ATOM 634 O O . ALA A 1 83 ? 14.915 -5.401 -7.985 1.00 83.56 83 ALA A O 1
ATOM 635 N N . VAL A 1 84 ? 13.722 -3.958 -9.207 1.00 83.88 84 VAL A N 1
ATO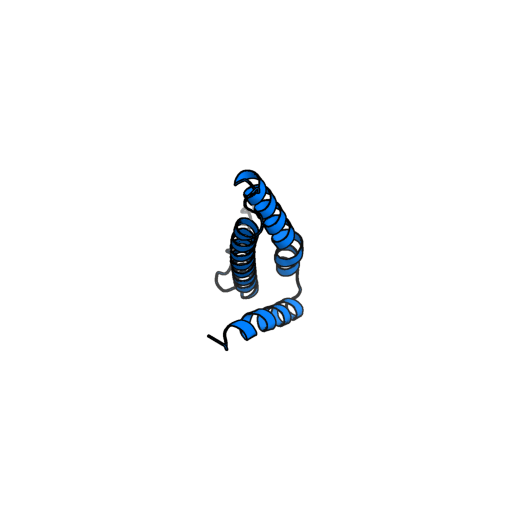M 636 C CA . VAL A 1 84 ? 12.521 -4.072 -8.370 1.00 83.88 84 VAL A CA 1
ATOM 637 C C . VAL A 1 84 ? 11.812 -5.395 -8.647 1.00 83.88 84 VAL A C 1
ATOM 639 O O . VAL A 1 84 ? 11.463 -6.076 -7.694 1.00 83.88 84 VAL A O 1
ATOM 642 N N . ALA A 1 85 ? 11.657 -5.801 -9.911 1.00 84.94 85 ALA A N 1
ATOM 643 C CA . ALA A 1 85 ? 11.025 -7.073 -10.271 1.00 84.94 85 ALA A CA 1
ATOM 644 C C . ALA A 1 85 ? 11.670 -8.273 -9.562 1.00 84.94 85 ALA A C 1
ATOM 646 O O . ALA A 1 85 ? 10.964 -9.071 -8.951 1.00 84.94 85 ALA A O 1
ATOM 647 N N . SER A 1 86 ? 13.006 -8.344 -9.523 1.00 83.75 86 SER A N 1
ATOM 648 C CA . SER A 1 86 ? 13.704 -9.464 -8.876 1.00 83.75 86 SER A CA 1
ATOM 649 C C . SER A 1 86 ? 13.434 -9.580 -7.368 1.00 83.75 86 SER A C 1
ATOM 651 O O . SER A 1 86 ? 13.456 -10.689 -6.828 1.00 83.75 86 SER A O 1
ATOM 653 N N . LEU A 1 87 ? 13.131 -8.471 -6.681 1.00 84.81 87 LEU A N 1
ATOM 654 C CA . LEU A 1 87 ? 12.749 -8.485 -5.263 1.00 84.81 87 LEU A CA 1
ATOM 655 C C . LEU A 1 87 ? 11.383 -9.146 -5.040 1.00 84.81 87 LEU A C 1
ATOM 657 O O . LEU A 1 87 ? 11.177 -9.783 -4.009 1.00 84.81 87 LEU A O 1
ATOM 661 N N . PHE A 1 88 ? 10.463 -9.005 -5.997 1.00 77.31 88 PHE A N 1
ATOM 662 C CA . PHE A 1 88 ? 9.120 -9.586 -5.926 1.00 77.31 88 PHE A CA 1
ATOM 663 C C . PHE A 1 88 ? 9.061 -11.005 -6.513 1.00 77.31 88 PHE A C 1
ATOM 665 O O . PHE A 1 88 ? 8.271 -11.817 -6.036 1.00 77.31 88 PHE A O 1
ATOM 672 N N . ASP A 1 89 ? 9.921 -11.344 -7.478 1.00 72.75 89 ASP A N 1
ATOM 673 C CA . ASP A 1 89 ? 10.028 -12.706 -8.024 1.00 72.75 89 ASP A CA 1
ATOM 674 C C . ASP A 1 89 ? 10.686 -13.684 -7.044 1.00 72.75 89 ASP A C 1
ATOM 676 O O . ASP A 1 89 ? 10.291 -14.847 -6.967 1.00 72.75 89 ASP A O 1
ATOM 680 N N . SER A 1 90 ? 11.625 -13.209 -6.220 1.00 58.50 90 SER A N 1
ATOM 681 C CA . SER A 1 90 ? 12.266 -14.037 -5.185 1.00 58.50 90 SER A CA 1
ATOM 682 C C . SER A 1 90 ? 11.282 -14.521 -4.109 1.00 58.50 90 SER A C 1
ATOM 684 O O . SER A 1 90 ? 11.546 -15.520 -3.455 1.00 58.50 90 SER A O 1
ATOM 686 N N . GLN A 1 91 ? 10.125 -13.864 -3.944 1.00 52.56 91 GLN A N 1
ATOM 687 C CA . GLN A 1 91 ? 9.078 -14.305 -3.012 1.00 52.56 91 GLN A CA 1
ATOM 688 C C . GLN A 1 91 ? 8.146 -15.388 -3.583 1.00 52.56 91 GLN A C 1
ATOM 690 O O . GLN A 1 91 ? 7.319 -15.918 -2.847 1.00 52.56 91 GLN A O 1
ATOM 695 N N . ARG A 1 92 ? 8.247 -15.722 -4.878 1.00 51.25 92 ARG A N 1
ATOM 696 C CA . ARG A 1 92 ? 7.405 -16.742 -5.531 1.00 51.25 92 ARG A CA 1
ATOM 697 C C . ARG A 1 92 ? 7.980 -18.159 -5.491 1.00 51.25 92 ARG A C 1
ATOM 699 O O . ARG A 1 92 ? 7.240 -19.092 -5.776 1.00 51.25 92 ARG A O 1
ATOM 706 N N . VAL A 1 93 ? 9.267 -18.323 -5.183 1.00 47.78 93 VAL A N 1
ATOM 707 C CA . VAL A 1 93 ? 9.962 -19.625 -5.263 1.00 47.78 93 VAL A CA 1
ATOM 708 C C . VAL A 1 93 ? 9.773 -20.479 -3.996 1.00 47.78 93 VAL A C 1
ATOM 710 O O . VAL A 1 93 ? 10.001 -21.682 -4.042 1.00 47.78 93 VAL A O 1
ATOM 713 N N . ASP A 1 94 ? 9.262 -19.897 -2.907 1.00 41.12 94 ASP A N 1
ATOM 714 C CA . ASP A 1 94 ? 9.091 -20.575 -1.610 1.00 41.12 94 ASP A CA 1
ATOM 715 C C . ASP A 1 94 ? 7.621 -20.931 -1.276 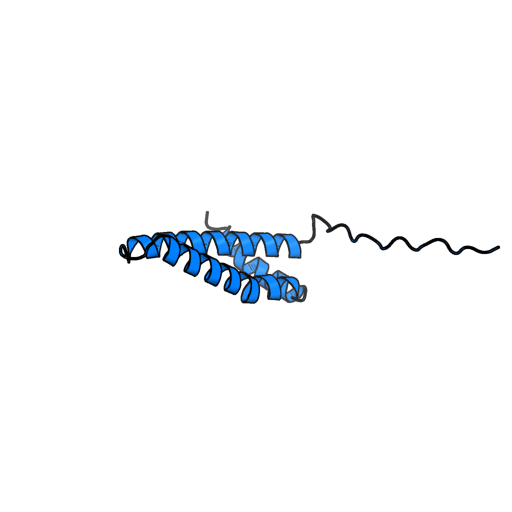1.00 41.12 94 ASP A C 1
ATOM 717 O O . ASP A 1 94 ? 7.245 -20.990 -0.104 1.00 41.12 94 ASP A O 1
ATOM 721 N N . SER A 1 95 ? 6.755 -21.133 -2.280 1.00 37.88 95 SER A N 1
ATOM 722 C CA . SER A 1 95 ? 5.351 -21.572 -2.098 1.00 37.88 95 SER A CA 1
ATOM 723 C C . SER A 1 95 ? 5.056 -22.910 -2.760 1.00 37.88 95 SER A C 1
ATOM 725 O O . SER A 1 95 ? 5.491 -23.099 -3.916 1.00 37.88 95 SER A O 1
#

Organism: NCBI:txid1077942

pLDDT: mean 81.58, std 17.68, range [37.88, 97.75]